Protein AF-A0A1D8M9L5-F1 (afdb_monomer_lite)

InterPro domains:
  IPR000489 Pterin-binding domain [PF00809] (7-64)
  IPR000489 Pterin-binding domain [PS50972]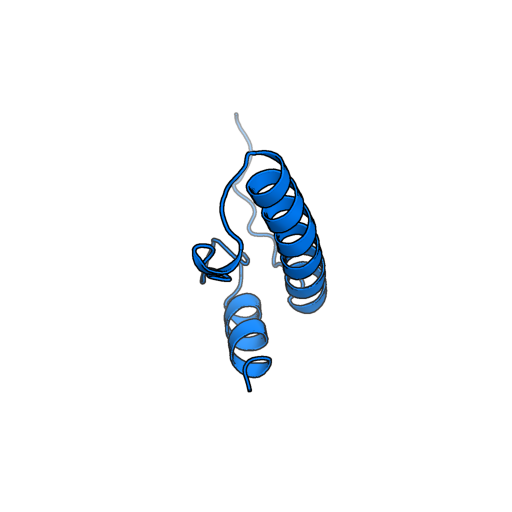 (1-65)
  IPR011005 Dihydropteroate synthase-like superfamily [G3DSA:3.20.20.20] (3-65)
  IPR011005 Dihydropteroate synthase-like superfamily [SSF51717] (8-64)

Structure (mmCIF, N/CA/C/O backbone):
data_AF-A0A1D8M9L5-F1
#
_entry.id   AF-A0A1D8M9L5-F1
#
loop_
_atom_site.group_PDB
_atom_site.id
_atom_site.type_symbol
_atom_site.label_atom_id
_atom_site.label_alt_id
_atom_site.label_comp_id
_atom_site.label_asym_id
_atom_site.label_entity_id
_atom_site.label_seq_id
_atom_site.pdbx_PDB_ins_code
_atom_site.Cartn_x
_atom_site.Cartn_y
_atom_site.Cartn_z
_atom_site.occupancy
_atom_site.B_iso_or_equiv
_atom_site.auth_seq_id
_atom_site.auth_comp_id
_atom_site.auth_asym_id
_atom_site.auth_atom_id
_atom_site.pdbx_PDB_model_num
ATOM 1 N N . ARG A 1 1 ? 4.405 16.341 -26.283 1.00 52.19 1 ARG A N 1
ATOM 2 C CA . ARG A 1 1 ? 5.585 15.570 -25.816 1.00 52.19 1 ARG A CA 1
ATOM 3 C C . ARG A 1 1 ? 6.042 14.695 -26.976 1.00 52.19 1 ARG A C 1
ATOM 5 O O . ARG A 1 1 ? 5.227 13.915 -27.442 1.00 52.19 1 ARG A O 1
ATOM 12 N N . ILE A 1 2 ? 7.270 14.873 -27.470 1.00 57.03 2 ILE A N 1
ATOM 13 C CA . ILE A 1 2 ? 7.891 13.995 -28.475 1.00 57.03 2 ILE A CA 1
ATOM 14 C C . ILE A 1 2 ? 8.967 13.197 -27.733 1.00 57.03 2 ILE A C 1
ATOM 16 O O . ILE A 1 2 ? 9.872 13.786 -27.153 1.00 57.03 2 ILE A O 1
ATOM 20 N N . GLY A 1 3 ? 8.804 11.880 -27.682 1.00 76.19 3 GLY A N 1
ATOM 21 C CA . GLY A 1 3 ? 9.698 10.926 -27.029 1.00 76.19 3 GLY A CA 1
ATOM 22 C C . GLY A 1 3 ? 9.064 9.538 -27.099 1.00 76.19 3 GLY A C 1
ATOM 23 O O . GLY A 1 3 ? 7.842 9.432 -26.986 1.00 76.19 3 GLY A O 1
ATOM 24 N N . ALA A 1 4 ? 9.856 8.495 -27.351 1.00 80.62 4 ALA A N 1
ATOM 25 C CA . ALA A 1 4 ? 9.337 7.130 -27.418 1.00 80.62 4 ALA A CA 1
ATOM 26 C C . ALA A 1 4 ? 8.745 6.725 -26.058 1.00 80.62 4 ALA A C 1
ATOM 28 O O . ALA A 1 4 ? 9.347 6.993 -25.018 1.00 80.62 4 ALA A O 1
ATOM 29 N N . ALA A 1 5 ? 7.571 6.089 -26.058 1.00 81.19 5 ALA A N 1
ATOM 30 C CA . ALA A 1 5 ? 7.024 5.501 -24.841 1.00 81.19 5 ALA A CA 1
ATOM 31 C C . ALA A 1 5 ? 7.957 4.373 -24.377 1.00 81.19 5 ALA A C 1
ATOM 33 O O . ALA A 1 5 ? 8.193 3.420 -25.120 1.00 81.19 5 ALA A O 1
ATOM 34 N N . THR A 1 6 ? 8.505 4.487 -23.169 1.00 79.06 6 THR A N 1
ATOM 35 C CA . THR A 1 6 ? 9.360 3.461 -22.568 1.00 79.06 6 THR A CA 1
ATOM 36 C C . THR A 1 6 ? 8.557 2.638 -21.569 1.00 79.06 6 THR A C 1
ATOM 38 O O . THR A 1 6 ? 7.780 3.175 -20.778 1.00 79.06 6 THR A O 1
ATOM 41 N N . LYS A 1 7 ? 8.737 1.314 -21.605 1.00 78.94 7 LYS A N 1
ATOM 42 C CA . LYS A 1 7 ? 8.223 0.414 -20.572 1.00 78.94 7 LYS A CA 1
ATOM 43 C C . LYS A 1 7 ? 9.345 0.180 -19.566 1.00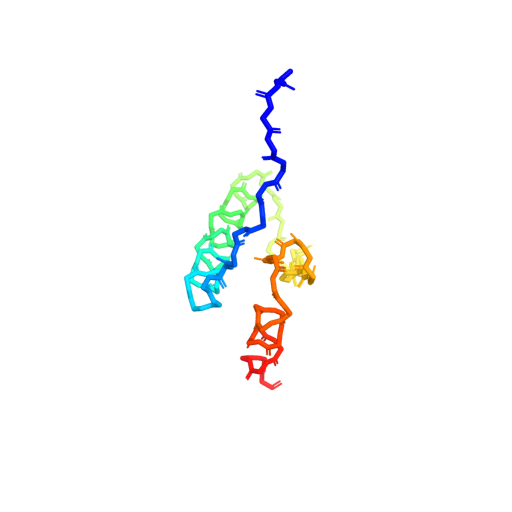 78.94 7 LYS A C 1
ATOM 45 O O . LYS A 1 7 ? 10.372 -0.385 -19.924 1.00 78.94 7 LYS A O 1
ATOM 50 N N . VAL A 1 8 ? 9.156 0.651 -18.339 1.00 87.19 8 VAL A N 1
ATOM 51 C CA . VAL A 1 8 ? 10.075 0.405 -17.222 1.00 87.19 8 VAL A CA 1
ATOM 52 C C . VAL A 1 8 ? 9.391 -0.577 -16.290 1.00 87.19 8 VAL A C 1
ATOM 54 O O . VAL A 1 8 ? 8.259 -0.326 -15.877 1.00 87.19 8 VAL A O 1
ATOM 57 N N . GLU A 1 9 ? 10.039 -1.705 -16.017 1.00 92.69 9 GLU A N 1
ATOM 58 C CA . GLU A 1 9 ? 9.537 -2.693 -15.062 1.00 92.69 9 GLU A CA 1
ATOM 59 C C . GLU A 1 9 ? 9.647 -2.168 -13.631 1.00 92.69 9 GLU A C 1
ATOM 61 O O . GLU A 1 9 ? 10.563 -1.420 -13.291 1.00 92.69 9 GLU A O 1
ATOM 66 N N . THR A 1 10 ? 8.682 -2.542 -12.802 1.00 95.19 10 THR A N 1
ATOM 67 C CA . THR A 1 10 ? 8.627 -2.158 -11.392 1.00 95.19 10 THR A CA 1
ATOM 68 C C . THR A 1 10 ? 9.175 -3.272 -10.514 1.00 95.19 10 THR A C 1
ATOM 70 O O . THR A 1 10 ? 8.882 -4.447 -10.731 1.00 95.19 10 THR A O 1
ATOM 73 N N . ASN A 1 11 ? 9.940 -2.909 -9.484 1.00 97.44 11 ASN A N 1
ATOM 74 C CA . ASN A 1 11 ? 10.400 -3.865 -8.486 1.00 97.44 11 ASN A CA 1
ATOM 75 C C . ASN A 1 11 ? 9.229 -4.240 -7.549 1.00 97.44 11 ASN A C 1
ATOM 77 O O . ASN A 1 11 ? 8.725 -3.361 -6.843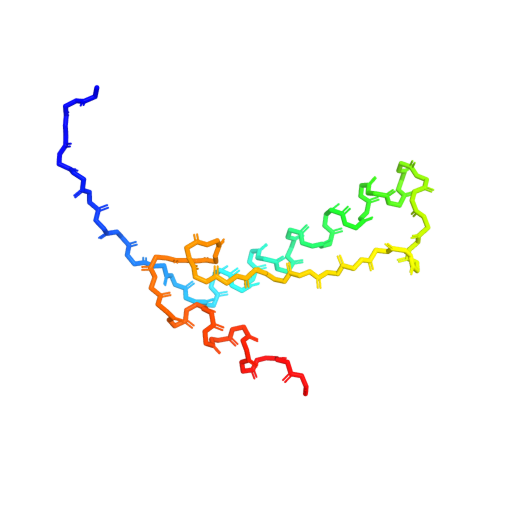 1.00 97.44 11 ASN A O 1
ATOM 81 N N . PRO A 1 12 ? 8.795 -5.516 -7.498 1.00 97.19 12 PRO A N 1
ATOM 82 C CA . PRO A 1 12 ? 7.656 -5.922 -6.678 1.00 97.19 12 PRO A CA 1
ATOM 83 C C . PRO A 1 12 ? 7.791 -5.612 -5.183 1.00 97.19 12 PRO A C 1
ATOM 85 O O . PRO A 1 12 ? 6.813 -5.193 -4.568 1.00 97.19 12 PRO A O 1
ATOM 88 N N . GLU A 1 13 ? 8.975 -5.777 -4.590 1.00 97.94 13 GLU A N 1
ATOM 89 C CA . GLU A 1 13 ? 9.170 -5.554 -3.147 1.00 97.94 13 GLU A CA 1
ATOM 90 C C . GLU A 1 13 ? 9.151 -4.058 -2.787 1.00 97.94 13 GLU A C 1
ATOM 92 O O . GLU A 1 13 ? 8.616 -3.666 -1.746 1.00 97.94 13 GLU A O 1
ATOM 97 N N . GLU A 1 14 ? 9.664 -3.195 -3.670 1.00 98.00 14 GLU A N 1
ATOM 98 C CA . GLU A 1 14 ? 9.578 -1.736 -3.505 1.00 98.00 14 GLU A CA 1
ATOM 99 C C . GLU A 1 14 ? 8.133 -1.242 -3.655 1.00 98.00 14 GLU A C 1
ATOM 101 O O . GLU A 1 14 ? 7.662 -0.424 -2.859 1.00 98.00 14 GLU A O 1
ATOM 106 N N . VAL A 1 15 ? 7.392 -1.788 -4.627 1.00 97.25 15 VAL A N 1
ATOM 107 C CA . VAL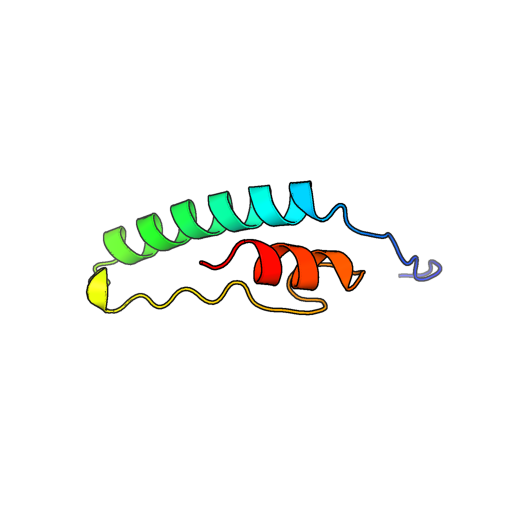 A 1 15 ? 5.955 -1.524 -4.791 1.00 97.25 15 VAL A CA 1
ATOM 108 C C . VAL A 1 15 ? 5.188 -1.953 -3.543 1.00 97.25 15 VAL A C 1
ATOM 110 O O . VAL A 1 15 ? 4.413 -1.167 -3.006 1.00 97.25 15 VAL A O 1
ATOM 113 N N . PHE A 1 16 ? 5.438 -3.158 -3.028 1.00 96.69 16 PHE A N 1
ATOM 114 C CA . PHE A 1 16 ? 4.784 -3.642 -1.814 1.00 96.69 16 PHE A CA 1
ATOM 115 C C . PHE A 1 16 ? 5.076 -2.734 -0.612 1.00 96.69 16 PHE A C 1
ATOM 117 O O . PHE A 1 16 ? 4.163 -2.348 0.118 1.00 96.69 16 PHE A O 1
ATOM 124 N N . THR A 1 17 ? 6.339 -2.346 -0.427 1.00 97.75 17 THR A N 1
ATOM 125 C CA . THR A 1 17 ? 6.755 -1.466 0.674 1.00 97.75 17 THR A CA 1
ATOM 126 C C . THR A 1 17 ? 6.068 -0.104 0.586 1.00 97.75 17 THR A C 1
ATOM 128 O O . THR A 1 17 ? 5.476 0.353 1.564 1.00 97.75 17 THR A O 1
ATOM 131 N N . SER A 1 18 ? 6.079 0.525 -0.591 1.00 97.38 18 SER A N 1
ATOM 132 C CA . SER A 1 18 ? 5.435 1.829 -0.793 1.00 97.38 18 SER A CA 1
ATOM 133 C C . SER A 1 18 ? 3.909 1.769 -0.652 1.00 97.38 18 SER A C 1
ATOM 135 O O . SER A 1 18 ? 3.324 2.673 -0.060 1.00 97.38 18 SER A O 1
ATOM 137 N N . MET A 1 19 ? 3.264 0.685 -1.097 1.00 97.06 19 MET A N 1
ATOM 138 C CA . MET A 1 19 ? 1.831 0.438 -0.890 1.00 97.06 19 MET A CA 1
ATOM 139 C C . MET A 1 19 ? 1.470 0.388 0.603 1.00 97.06 19 MET A C 1
ATOM 141 O O . MET A 1 19 ? 0.467 0.969 1.020 1.00 97.06 19 MET A O 1
ATOM 145 N N . MET A 1 20 ? 2.285 -0.278 1.427 1.00 97.38 20 MET A N 1
ATOM 146 C CA . MET A 1 20 ? 2.042 -0.363 2.871 1.00 97.38 20 MET A CA 1
ATOM 147 C C . MET A 1 20 ? 2.171 0.998 3.564 1.00 97.38 20 MET A C 1
ATOM 149 O O . MET A 1 20 ? 1.346 1.316 4.423 1.00 97.38 20 MET A O 1
ATOM 153 N N . GLU A 1 21 ? 3.164 1.809 3.189 1.00 98.44 21 GLU A N 1
ATOM 154 C CA . GLU A 1 21 ? 3.295 3.178 3.707 1.00 98.44 21 GLU A CA 1
ATOM 155 C C . GLU A 1 21 ? 2.132 4.065 3.252 1.00 98.44 21 GLU A C 1
ATOM 157 O O . GLU A 1 21 ? 1.503 4.724 4.082 1.00 98.44 21 GLU A O 1
ATOM 162 N N . PHE A 1 22 ? 1.738 3.973 1.978 1.00 98.12 22 PHE A N 1
ATOM 163 C CA . PHE A 1 22 ? 0.558 4.661 1.460 1.00 98.12 22 PHE A CA 1
ATOM 164 C C . PHE A 1 22 ? -0.690 4.333 2.286 1.00 98.12 22 PHE A C 1
ATOM 166 O O . PHE A 1 22 ? -1.401 5.240 2.719 1.00 98.12 22 PHE A O 1
ATOM 173 N N . PHE A 1 23 ? -0.959 3.057 2.580 1.00 98.00 23 PHE A N 1
ATOM 174 C CA . PHE A 1 23 ? -2.121 2.712 3.397 1.00 98.00 23 PHE A CA 1
ATOM 175 C C . PHE A 1 23 ? -2.075 3.318 4.794 1.00 98.00 23 PHE A C 1
ATOM 177 O O . PHE A 1 23 ? -3.097 3.833 5.250 1.00 98.00 23 PHE A O 1
ATOM 184 N N . LYS A 1 24 ? -0.921 3.306 5.468 1.00 98.44 24 LYS A N 1
ATOM 185 C CA . LYS A 1 24 ? -0.785 3.920 6.797 1.00 98.44 24 LYS A CA 1
ATOM 186 C C . LYS A 1 24 ? -1.143 5.404 6.757 1.00 98.44 24 LYS A C 1
ATOM 188 O O . LYS A 1 24 ? -1.966 5.849 7.559 1.00 98.44 24 LYS A O 1
ATOM 193 N N . GLU A 1 25 ? -0.587 6.139 5.797 1.00 98.69 25 GLU A N 1
ATOM 194 C CA . GLU A 1 25 ? -0.840 7.572 5.619 1.00 98.69 25 GLU A CA 1
ATOM 195 C C . GLU A 1 25 ? -2.315 7.859 5.311 1.00 98.69 25 GLU A C 1
ATOM 197 O O . GLU A 1 25 ? -2.933 8.726 5.933 1.00 98.69 25 GLU A O 1
ATOM 202 N N . ARG A 1 26 ? -2.925 7.100 4.390 1.00 98.38 26 ARG A N 1
ATOM 203 C CA . ARG A 1 26 ? -4.331 7.300 4.005 1.00 98.38 26 ARG A CA 1
ATOM 204 C C . ARG A 1 26 ? -5.298 6.959 5.129 1.00 98.38 26 ARG A C 1
ATOM 206 O O . ARG A 1 26 ? -6.280 7.675 5.310 1.00 98.38 26 ARG A O 1
ATOM 213 N N . ILE A 1 27 ? -5.029 5.903 5.894 1.00 98.69 27 ILE A N 1
ATOM 214 C CA . ILE A 1 27 ? -5.842 5.551 7.062 1.00 98.69 27 ILE A CA 1
ATOM 215 C C . ILE A 1 27 ? -5.783 6.675 8.098 1.00 98.69 27 ILE A C 1
ATOM 217 O O . ILE A 1 27 ? -6.833 7.078 8.593 1.00 98.69 27 ILE A O 1
ATOM 221 N N . ALA A 1 28 ? -4.588 7.193 8.405 1.00 98.69 28 ALA A N 1
ATOM 222 C CA . ALA A 1 28 ? -4.425 8.287 9.359 1.00 98.69 28 ALA A CA 1
ATOM 223 C C . ALA A 1 28 ? -5.218 9.530 8.929 1.00 98.69 28 ALA A C 1
ATOM 225 O O . ALA A 1 28 ? -6.035 10.025 9.703 1.00 98.69 28 ALA A O 1
ATOM 226 N N . ALA A 1 29 ? -5.069 9.953 7.670 1.00 98.81 29 ALA A N 1
ATOM 227 C CA . ALA A 1 29 ? -5.774 11.113 7.131 1.00 98.81 29 ALA A CA 1
ATOM 228 C C . ALA A 1 29 ? -7.308 10.954 7.150 1.00 98.81 29 ALA A C 1
ATOM 230 O O . ALA A 1 29 ? -8.030 11.895 7.471 1.00 98.81 29 ALA A O 1
ATOM 231 N N . LEU A 1 30 ? -7.830 9.765 6.822 1.00 98.62 30 LEU A N 1
ATOM 232 C CA . LEU A 1 30 ? -9.276 9.508 6.847 1.00 98.62 30 LEU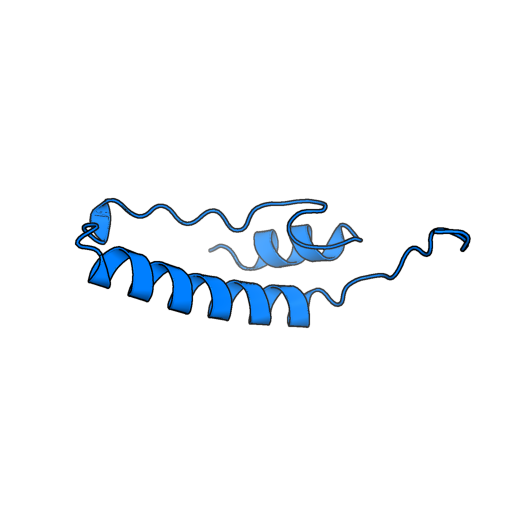 A CA 1
ATOM 233 C C . LEU A 1 30 ? -9.833 9.515 8.274 1.00 98.62 30 LEU A C 1
ATOM 235 O O . LEU A 1 30 ? -10.904 10.074 8.510 1.00 98.62 30 LEU A O 1
ATOM 239 N N . VAL A 1 31 ? -9.111 8.915 9.222 1.00 98.62 31 VAL A N 1
ATOM 240 C CA . VAL A 1 31 ? -9.508 8.914 10.635 1.00 98.62 31 VAL A CA 1
ATOM 241 C C . VAL A 1 31 ? -9.476 10.330 11.211 1.00 98.62 31 VAL A C 1
ATOM 243 O O . VAL A 1 31 ? -10.424 10.716 11.892 1.00 98.62 31 VAL A O 1
ATOM 246 N N . GLU A 1 32 ? -8.450 11.125 10.897 1.00 98.69 32 GLU A N 1
ATOM 247 C CA . GLU A 1 32 ? -8.362 12.541 11.288 1.00 98.69 32 GLU A CA 1
ATOM 248 C C . GLU A 1 32 ? -9.532 13.363 10.726 1.00 98.69 32 GLU A C 1
ATOM 250 O O . GLU A 1 32 ? -10.103 14.198 11.424 1.00 98.69 32 GLU A O 1
ATOM 255 N N . ALA A 1 33 ? -9.975 13.054 9.506 1.00 98.62 33 ALA A N 1
ATOM 256 C CA . ALA A 1 33 ? -11.162 13.649 8.894 1.00 98.62 33 ALA A CA 1
ATOM 257 C C . ALA A 1 33 ? -12.504 13.144 9.480 1.00 98.62 33 ALA A C 1
ATOM 259 O O . ALA A 1 33 ? -13.571 13.513 8.987 1.00 98.62 33 ALA A O 1
ATOM 260 N N . GLY A 1 34 ? -12.482 12.294 10.512 1.00 98.62 34 GLY A N 1
ATOM 261 C CA . GLY A 1 34 ? -13.673 11.788 11.201 1.00 98.62 34 GLY A CA 1
ATOM 262 C C . GLY A 1 34 ? -14.280 10.516 10.599 1.00 98.62 34 GLY A C 1
ATOM 263 O O . GLY A 1 34 ? -15.365 10.096 11.013 1.00 98.62 34 GLY A O 1
ATOM 264 N N . VAL A 1 35 ? -13.611 9.865 9.641 1.00 98.56 35 VAL A N 1
ATOM 265 C CA . VAL A 1 35 ? -14.056 8.565 9.122 1.00 98.56 35 VAL A CA 1
ATOM 266 C C . VAL A 1 35 ? -13.772 7.485 10.163 1.00 98.56 35 VAL A C 1
ATOM 268 O O . VAL A 1 35 ? -12.629 7.237 10.540 1.00 98.56 35 VAL A O 1
ATOM 271 N N . LYS A 1 36 ? -14.826 6.800 10.614 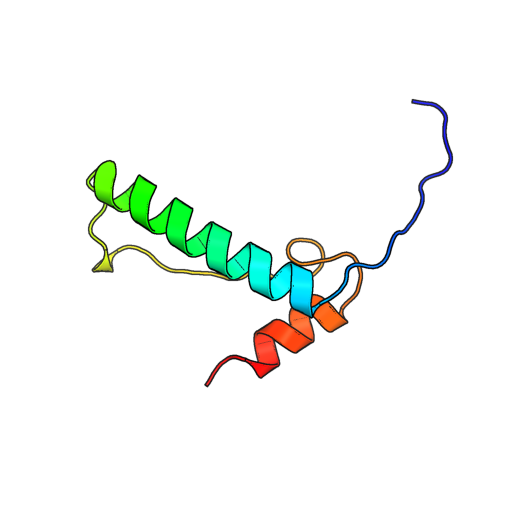1.00 98.50 36 LYS A N 1
ATOM 272 C CA . LYS A 1 36 ? -14.694 5.665 11.537 1.00 98.50 36 LYS A CA 1
ATOM 273 C C . LYS A 1 36 ? -13.844 4.559 10.914 1.00 98.50 36 LYS A C 1
ATOM 275 O O . LYS A 1 36 ? -14.115 4.141 9.788 1.00 98.50 36 LYS A O 1
ATOM 280 N N . ARG A 1 37 ? -12.862 4.052 11.662 1.00 97.75 37 ARG A N 1
ATOM 281 C CA . ARG A 1 37 ? -11.889 3.061 11.177 1.00 97.75 37 ARG A CA 1
ATOM 282 C C . ARG A 1 37 ? -12.562 1.793 10.649 1.00 97.75 37 ARG A C 1
ATOM 284 O O . ARG A 1 37 ? -12.176 1.292 9.603 1.00 97.75 37 ARG A O 1
ATOM 291 N N . GLU A 1 38 ? -13.603 1.319 11.322 1.00 98.00 38 GLU A N 1
ATOM 292 C CA . GLU A 1 38 ? -14.406 0.151 10.940 1.00 98.00 38 GLU A CA 1
ATOM 293 C C . GLU A 1 38 ? -15.167 0.311 9.611 1.00 98.00 38 GLU A C 1
ATOM 295 O O . GLU A 1 38 ? -15.705 -0.659 9.086 1.00 98.00 38 GLU A O 1
ATOM 300 N N . ARG A 1 39 ? -15.212 1.526 9.049 1.00 97.69 39 ARG A N 1
ATOM 301 C CA . ARG A 1 39 ? -15.788 1.808 7.727 1.00 97.69 39 ARG A CA 1
ATOM 302 C C . ARG A 1 39 ? -14.738 1.886 6.616 1.00 97.69 39 ARG A C 1
ATOM 304 O O . ARG A 1 39 ? -15.110 2.143 5.473 1.00 97.69 39 ARG A O 1
ATOM 311 N N . ILE A 1 40 ? -13.455 1.711 6.933 1.00 98.38 40 ILE A N 1
ATOM 312 C CA . ILE A 1 40 ? -12.359 1.768 5.963 1.00 98.38 40 ILE A CA 1
ATOM 313 C C . ILE A 1 40 ? -12.091 0.356 5.441 1.00 98.38 40 ILE A C 1
ATOM 315 O O . ILE A 1 40 ? -11.707 -0.534 6.196 1.00 98.38 40 ILE A O 1
ATOM 319 N N . ILE A 1 41 ? -12.266 0.175 4.135 1.00 97.56 41 ILE A N 1
ATOM 320 C CA . ILE A 1 41 ? -11.874 -1.035 3.411 1.00 97.56 41 ILE A CA 1
ATOM 321 C C . ILE A 1 41 ? -10.575 -0.721 2.676 1.00 97.56 41 ILE A C 1
ATOM 323 O O . ILE A 1 41 ? -10.466 0.321 2.029 1.00 97.56 41 ILE A O 1
ATOM 327 N N . LEU A 1 42 ? -9.593 -1.613 2.792 1.00 96.25 42 LEU A N 1
ATOM 328 C CA . LEU A 1 42 ? -8.333 -1.510 2.068 1.00 96.25 42 LEU A CA 1
ATOM 329 C C . LEU A 1 42 ? -8.372 -2.465 0.882 1.00 96.25 42 LEU A C 1
ATOM 331 O O . LEU A 1 42 ? -8.587 -3.661 1.058 1.00 96.25 42 LEU A O 1
ATOM 335 N N . ASP A 1 43 ? -8.148 -1.919 -0.304 1.00 96.00 43 ASP A N 1
ATOM 336 C CA . ASP A 1 43 ? -7.942 -2.677 -1.529 1.00 96.00 43 ASP A CA 1
ATOM 337 C C . ASP A 1 43 ? -6.532 -2.347 -2.039 1.00 96.00 43 ASP A C 1
ATOM 339 O O . ASP A 1 43 ? -6.290 -1.178 -2.356 1.00 96.00 43 ASP A O 1
ATOM 343 N N . PRO A 1 44 ? -5.587 -3.311 -2.085 1.00 94.88 44 PRO A N 1
ATOM 344 C CA . PRO A 1 44 ? -4.256 -3.084 -2.663 1.00 94.88 44 PRO A CA 1
ATOM 345 C C . PRO A 1 44 ? -4.305 -2.638 -4.127 1.00 94.88 44 PRO A C 1
ATOM 347 O O . PRO A 1 44 ? -3.338 -2.066 -4.621 1.00 94.88 44 PRO A O 1
ATOM 350 N N . GLY A 1 45 ? -5.408 -2.892 -4.831 1.00 93.88 45 GLY A N 1
ATOM 351 C CA . GLY A 1 45 ? -5.470 -2.792 -6.277 1.00 93.88 45 GLY A CA 1
ATOM 352 C C . GLY A 1 45 ? -4.727 -3.944 -6.956 1.00 93.88 45 GLY A C 1
ATOM 353 O O . GLY A 1 45 ? -4.158 -4.827 -6.315 1.00 93.88 45 GLY A O 1
ATOM 354 N N . MET A 1 46 ? -4.748 -3.947 -8.291 1.00 95.56 46 MET A N 1
ATOM 355 C CA . MET A 1 46 ? -4.063 -4.943 -9.120 1.00 95.56 46 MET A CA 1
ATOM 356 C C . MET A 1 46 ? -3.620 -4.365 -10.469 1.00 95.56 46 MET A C 1
ATOM 358 O O . MET A 1 46 ? -4.015 -3.270 -10.871 1.00 95.56 46 MET A O 1
ATOM 362 N N . GLY A 1 47 ? -2.823 -5.138 -11.208 1.00 95.25 47 GLY A N 1
ATOM 363 C CA . GLY A 1 47 ? -2.351 -4.790 -12.542 1.00 95.25 47 GLY A CA 1
ATOM 364 C C . GLY A 1 47 ? -1.546 -3.495 -12.521 1.00 95.25 47 GLY A C 1
ATOM 365 O O . GLY A 1 47 ? -0.737 -3.270 -11.622 1.00 95.25 47 GLY A O 1
ATOM 366 N N . PHE A 1 48 ? -1.819 -2.617 -13.486 1.00 94.69 48 PHE A N 1
ATOM 367 C CA . PHE A 1 48 ? -1.110 -1.344 -13.641 1.00 94.69 48 PHE A CA 1
ATOM 368 C C . PHE A 1 48 ? -1.308 -0.345 -12.492 1.00 94.69 48 PHE A C 1
ATOM 370 O O . PHE A 1 48 ? -0.583 0.645 -12.446 1.00 94.69 48 PHE A O 1
ATOM 377 N N . PHE A 1 49 ? -2.238 -0.593 -11.561 1.00 94.06 49 PHE A N 1
ATOM 378 C CA . PHE A 1 49 ? -2.333 0.193 -10.326 1.00 94.06 49 PHE A CA 1
ATOM 379 C C . PHE A 1 49 ? -1.194 -0.111 -9.347 1.00 94.06 49 PHE A C 1
ATOM 381 O O . PHE A 1 49 ? -0.793 0.776 -8.602 1.00 94.06 49 PHE A O 1
ATOM 388 N N . LEU A 1 50 ? -0.667 -1.340 -9.365 1.00 95.12 50 LEU A N 1
ATOM 389 C CA . LEU A 1 50 ? 0.465 -1.751 -8.535 1.00 95.12 50 LEU A CA 1
ATOM 390 C C . LEU A 1 50 ? 1.793 -1.603 -9.276 1.00 95.12 50 LEU A C 1
ATOM 392 O O . LEU A 1 50 ? 2.770 -1.122 -8.713 1.00 95.12 50 LEU A O 1
ATOM 396 N N . GLY A 1 51 ? 1.848 -2.004 -10.544 1.00 94.44 51 GLY A N 1
ATOM 397 C CA . GLY A 1 51 ? 3.096 -1.980 -11.291 1.00 94.44 51 GLY A CA 1
ATOM 398 C C . GLY A 1 51 ? 2.945 -2.323 -12.762 1.00 94.44 51 GLY A C 1
ATOM 399 O O . GLY A 1 51 ? 1.904 -2.781 -13.227 1.00 94.44 51 GLY A O 1
ATOM 400 N N . SER A 1 52 ? 4.008 -2.096 -13.527 1.00 94.81 52 SER A N 1
ATOM 401 C CA . SER A 1 52 ? 4.017 -2.302 -14.982 1.00 94.81 52 SER A CA 1
ATOM 402 C C . SER A 1 52 ? 4.168 -3.770 -15.402 1.00 94.81 52 SER A C 1
ATOM 404 O O . SER A 1 52 ? 3.986 -4.099 -16.582 1.00 94.81 52 SER A O 1
ATOM 406 N N . ASN A 1 53 ? 4.491 -4.641 -14.446 1.00 95.00 53 ASN A N 1
ATOM 407 C CA . ASN A 1 53 ? 4.711 -6.071 -14.616 1.00 95.00 53 ASN A CA 1
ATOM 408 C C . ASN A 1 53 ? 3.864 -6.884 -13.609 1.00 95.00 53 ASN A C 1
ATOM 410 O O . ASN A 1 53 ? 3.616 -6.426 -12.485 1.00 95.00 53 ASN A O 1
ATOM 414 N N . PRO A 1 54 ? 3.368 -8.070 -14.011 1.00 96.25 54 PRO A N 1
ATOM 415 C CA . PRO A 1 54 ? 2.381 -8.838 -13.247 1.00 96.25 54 PRO A CA 1
ATOM 416 C C . PRO A 1 54 ? 2.903 -9.351 -11.899 1.00 96.25 54 PRO A C 1
ATOM 418 O O . PRO A 1 54 ? 2.110 -9.583 -10.985 1.00 96.25 54 PRO A O 1
ATOM 421 N N . GLU A 1 55 ? 4.220 -9.492 -11.741 1.00 97.50 55 GLU A N 1
ATOM 422 C CA . GLU A 1 55 ? 4.867 -9.976 -10.520 1.00 97.50 55 GLU A CA 1
ATOM 423 C C . GLU A 1 55 ? 4.534 -9.098 -9.312 1.00 97.50 55 GLU A C 1
ATOM 425 O O . GLU A 1 55 ? 4.451 -9.611 -8.202 1.00 97.50 55 GLU A O 1
ATOM 430 N N . THR A 1 56 ? 4.276 -7.804 -9.522 1.00 97.06 56 THR A N 1
ATOM 431 C CA . THR A 1 56 ? 3.819 -6.891 -8.464 1.00 97.06 56 THR A CA 1
ATOM 432 C C . THR A 1 56 ? 2.493 -7.344 -7.849 1.00 97.06 56 THR A C 1
ATOM 434 O O . THR A 1 56 ? 2.387 -7.505 -6.635 1.00 97.06 56 THR A O 1
ATOM 437 N N . SER A 1 57 ? 1.499 -7.645 -8.688 1.00 97.12 57 SER A N 1
ATOM 438 C CA . SER A 1 57 ? 0.187 -8.125 -8.244 1.00 97.12 57 SER A CA 1
ATOM 439 C C . SER A 1 57 ? 0.274 -9.530 -7.653 1.00 97.12 57 SER A C 1
ATOM 441 O O . SER A 1 57 ? -0.332 -9.807 -6.623 1.00 97.12 57 SER A O 1
ATOM 443 N N . ILE A 1 58 ? 1.071 -10.413 -8.264 1.00 97.62 58 ILE A N 1
ATOM 444 C CA . ILE A 1 58 ? 1.276 -11.777 -7.757 1.00 97.62 58 ILE A CA 1
ATOM 445 C C . ILE A 1 58 ? 1.950 -11.749 -6.382 1.00 97.62 58 ILE A C 1
ATOM 447 O O . ILE A 1 58 ? 1.568 -12.527 -5.509 1.00 97.62 58 ILE A O 1
ATOM 451 N N . LEU A 1 59 ? 2.936 -10.873 -6.167 1.00 97.50 59 LEU A N 1
ATOM 452 C CA . LEU A 1 59 ? 3.584 -10.733 -4.867 1.00 97.50 59 LEU A CA 1
ATOM 453 C C . LEU A 1 59 ? 2.576 -10.301 -3.804 1.00 97.50 59 LEU A C 1
ATOM 455 O O . LEU A 1 59 ? 2.524 -10.927 -2.751 1.00 97.50 59 LEU A O 1
ATOM 459 N N . VAL A 1 60 ? 1.756 -9.286 -4.085 1.00 96.44 60 VAL A N 1
ATOM 460 C CA . VAL A 1 60 ? 0.713 -8.839 -3.152 1.00 96.44 60 VAL A CA 1
ATOM 461 C C . VAL A 1 60 ? -0.240 -9.987 -2.808 1.00 96.44 60 VAL A C 1
ATOM 463 O O . VAL A 1 60 ? -0.462 -10.252 -1.629 1.00 96.44 60 VAL A O 1
ATOM 466 N N . LEU A 1 61 ? -0.714 -10.738 -3.810 1.00 96.31 61 LEU A N 1
ATOM 467 C CA . LEU A 1 61 ? -1.564 -11.917 -3.599 1.00 96.31 61 LEU A CA 1
ATOM 468 C C . LEU A 1 61 ? -0.898 -12.975 -2.703 1.00 96.31 61 LEU A C 1
ATOM 470 O O . LEU A 1 61 ? -1.548 -13.526 -1.823 1.00 96.31 61 LEU A O 1
ATOM 474 N N . LYS A 1 62 ? 0.407 -13.222 -2.872 1.00 96.75 62 LYS A N 1
ATOM 475 C CA . LYS A 1 62 ? 1.180 -14.173 -2.050 1.00 96.75 62 LYS A CA 1
ATOM 476 C C . LYS A 1 62 ? 1.385 -13.735 -0.596 1.00 96.75 62 LYS A C 1
ATOM 478 O O . LYS A 1 62 ? 1.795 -14.559 0.215 1.00 96.75 62 LYS A O 1
ATOM 483 N N . ARG A 1 63 ? 1.189 -12.454 -0.275 1.00 94.50 63 ARG A N 1
ATOM 484 C CA . ARG A 1 63 ? 1.357 -11.908 1.083 1.00 94.50 63 ARG A CA 1
ATOM 485 C C . ARG A 1 63 ? 0.044 -11.878 1.872 1.00 94.50 63 ARG A C 1
ATOM 487 O O . ARG A 1 63 ? 0.091 -11.580 3.064 1.00 94.50 63 ARG A O 1
ATOM 494 N N . PHE A 1 64 ? -1.096 -12.180 1.242 1.00 85.31 64 PHE A N 1
ATOM 495 C CA . PHE A 1 64 ? -2.344 -12.391 1.971 1.00 85.31 64 PHE A CA 1
ATOM 496 C C . PHE A 1 64 ? -2.296 -13.713 2.755 1.00 85.31 64 PHE A C 1
ATOM 498 O O . PHE A 1 64 ? -1.738 -14.688 2.246 1.00 85.31 64 PHE A O 1
ATOM 505 N N . PRO A 1 65 ? -2.835 -13.734 3.987 1.00 75.44 65 PRO A N 1
ATOM 506 C CA . PRO A 1 65 ? -2.962 -14.952 4.780 1.00 75.44 65 PRO A CA 1
ATOM 507 C C . PRO A 1 65 ? -3.953 -15.953 4.177 1.00 75.44 65 PRO A C 1
ATOM 509 O O . PRO A 1 65 ? -4.913 -15.515 3.499 1.00 75.44 65 PRO A O 1
#

Sequence (65 aa):
RIGAATKVETNPEEVFTSMMEFFKERIAALVEAGVKRERIILDPGMGFFLGSNPETSILVLKRFP

Secondary structure (DSSP, 8-state):
--SPPP--PPPHHHHHHHHHHHHHHHHHHHHHTT--GGGPPP----GGGT-SSTHHHHHHHHH--

pLDDT: mean 93.66, std 9.04, range [52.19, 98.81]

Foldseek 3Di:
DDDDDDQDWDDLVVLVVVLVVVVVVVLVVCVVVVNDSVPDDDDSDADVSSTPDRVNRVVVVVPDD

Organism: Escherichia coli (NCBI:txid562)

Radius of gyration: 15.01 Å; chains: 1; bounding box: 26×30×40 Å